Protein AF-A0A6G0QMQ8-F1 (afdb_monomer_lite)

Radius of gyration: 20.34 Å; chains: 1; bounding box: 42×24×55 Å

Sequence (81 aa):
MYELGKPESEITEEDWKAYFLAARRPEVQDHARLAQAMRSLSMNTTLPDAESRVMKLVTDFNEILDAQDMDDFPLEEPKMA

Foldseek 3Di:
DPDQPDDPVPQDPVSVVVSVVVVVVPPVVLVVQLVVLVVPQDFDPVDDDPVVSVVVSVVSNVVSCVVSVVVPPPPPPPPDD

Secondary structure (DSSP, 8-state):
--TTSS-GGG--HHHHHHHHHHHHHHHHHHHHHHHHHHTT----TTSSSHHHHHHHHHHHHHHHHHHTTGGG---------

Structure (mmCIF, N/CA/C/O backbone):
data_AF-A0A6G0QMQ8-F1
#
_entry.id   AF-A0A6G0QMQ8-F1
#
loop_
_atom_site.group_PDB
_atom_site.id
_atom_site.type_symbol
_atom_site.label_atom_id
_atom_site.label_alt_id
_atom_site.label_comp_id
_atom_site.label_asym_id
_atom_site.label_entity_id
_atom_site.label_seq_id
_atom_si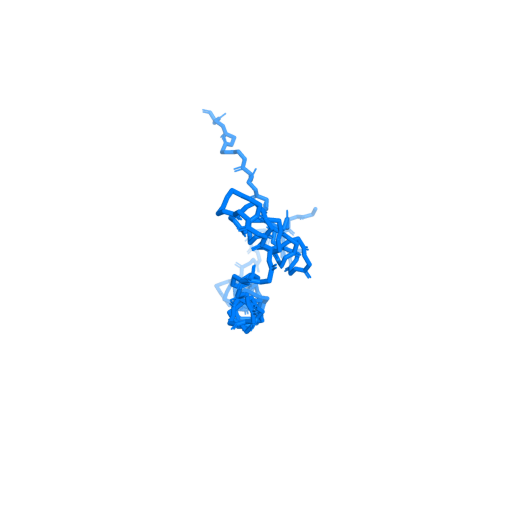te.pdbx_PDB_ins_code
_atom_site.Cartn_x
_atom_site.Cartn_y
_atom_site.Cartn_z
_atom_site.occupancy
_atom_site.B_iso_or_equiv
_atom_site.auth_seq_id
_atom_site.auth_comp_id
_atom_site.auth_asym_id
_atom_site.auth_atom_id
_atom_site.pdbx_PDB_model_num
ATOM 1 N N . MET A 1 1 ? 23.595 -0.100 -13.247 1.00 39.41 1 MET A N 1
ATOM 2 C CA . MET A 1 1 ? 23.519 -0.103 -14.723 1.00 39.41 1 MET A CA 1
ATOM 3 C C . MET A 1 1 ? 22.455 0.906 -15.099 1.00 39.41 1 MET A C 1
ATOM 5 O O . MET A 1 1 ? 21.425 0.893 -14.443 1.00 39.41 1 MET A O 1
ATOM 9 N N . TYR A 1 2 ? 22.707 1.783 -16.071 1.00 45.56 2 TYR A N 1
ATOM 10 C CA . TYR A 1 2 ? 21.682 2.710 -16.561 1.00 45.56 2 TYR A CA 1
ATOM 11 C C . TYR A 1 2 ? 20.517 1.937 -17.198 1.00 45.56 2 TYR A C 1
ATOM 13 O O . TYR A 1 2 ? 20.727 0.896 -17.825 1.00 45.56 2 TYR A O 1
ATOM 21 N N . GLU A 1 3 ? 19.305 2.448 -16.993 1.00 66.44 3 GLU A N 1
ATOM 22 C CA . GLU A 1 3 ? 18.044 1.690 -16.904 1.00 66.44 3 GLU A CA 1
ATOM 23 C C . GLU A 1 3 ? 17.547 1.017 -18.199 1.00 66.44 3 GLU A C 1
ATOM 25 O O . GLU A 1 3 ? 16.584 0.258 -18.174 1.00 66.44 3 GLU A O 1
ATOM 30 N N . LEU A 1 4 ? 18.237 1.208 -19.326 1.00 70.50 4 LEU A N 1
ATOM 31 C CA . LEU A 1 4 ? 17.895 0.605 -20.622 1.00 70.50 4 LEU A CA 1
ATOM 32 C C . LEU A 1 4 ? 18.943 -0.387 -21.155 1.00 70.50 4 LEU A C 1
ATOM 34 O O . LEU A 1 4 ? 18.713 -1.023 -22.182 1.00 70.50 4 LEU A O 1
ATOM 38 N N . GLY A 1 5 ? 20.098 -0.532 -20.491 1.00 76.25 5 GLY A N 1
ATOM 39 C CA . GLY A 1 5 ? 21.150 -1.479 -20.898 1.00 76.25 5 GLY A CA 1
ATOM 40 C C . GLY A 1 5 ? 21.786 -1.204 -22.272 1.00 76.25 5 GLY A C 1
ATOM 41 O O . GLY A 1 5 ? 22.489 -2.067 -22.796 1.00 76.25 5 GLY A O 1
ATOM 42 N N . LYS A 1 6 ? 21.550 -0.019 -22.848 1.00 79.06 6 LYS A N 1
ATOM 43 C CA . LYS A 1 6 ? 22.061 0.441 -24.149 1.00 79.06 6 LYS A CA 1
ATOM 44 C C . LYS A 1 6 ? 22.881 1.728 -23.986 1.00 79.06 6 LYS A C 1
ATOM 46 O O . LYS A 1 6 ? 22.600 2.499 -23.063 1.00 79.06 6 LYS A O 1
ATOM 51 N N . PRO A 1 7 ? 23.879 1.982 -24.850 1.00 80.44 7 PRO A N 1
ATOM 52 C CA . PRO A 1 7 ? 24.577 3.263 -24.872 1.00 80.44 7 PRO A CA 1
ATOM 53 C C . PRO A 1 7 ? 23.630 4.378 -25.334 1.00 80.44 7 PRO A C 1
ATOM 55 O O . PRO A 1 7 ? 22.789 4.157 -26.201 1.00 80.44 7 PRO A O 1
ATOM 58 N N . GLU A 1 8 ? 23.784 5.582 -24.777 1.00 74.56 8 GLU A N 1
ATOM 59 C CA . GLU A 1 8 ? 22.901 6.736 -25.032 1.00 74.56 8 GLU A CA 1
ATOM 60 C C . GLU A 1 8 ? 22.713 7.052 -26.523 1.00 74.56 8 GLU A C 1
ATOM 62 O O . GLU A 1 8 ? 21.621 7.417 -26.949 1.00 74.56 8 GLU A O 1
ATOM 67 N N . SER A 1 9 ? 23.754 6.831 -27.328 1.00 82.88 9 SER A N 1
ATOM 68 C CA . SER A 1 9 ? 23.755 7.056 -28.774 1.00 82.88 9 SER A CA 1
ATOM 69 C C . SER A 1 9 ? 22.858 6.095 -29.557 1.00 82.88 9 SER A C 1
ATOM 71 O O . SER A 1 9 ? 22.574 6.343 -30.725 1.00 82.88 9 SER A O 1
ATOM 73 N N . GLU A 1 10 ? 22.449 4.985 -28.943 1.00 83.44 10 GLU A N 1
ATOM 74 C CA . GLU A 1 10 ? 21.626 3.934 -29.548 1.00 83.44 10 GLU A CA 1
ATOM 75 C C . GLU A 1 10 ? 20.209 3.882 -28.958 1.00 83.44 10 GLU A C 1
ATOM 77 O O . GLU A 1 10 ? 19.397 3.062 -29.390 1.00 83.44 10 GLU A O 1
ATOM 82 N N . ILE A 1 11 ? 19.894 4.737 -27.977 1.00 85.56 11 ILE A N 1
ATOM 83 C CA . ILE A 1 11 ? 18.554 4.808 -27.389 1.00 85.56 11 ILE A CA 1
ATOM 84 C C . ILE A 1 11 ? 17.648 5.612 -28.318 1.00 85.56 11 ILE A C 1
ATOM 86 O O . ILE A 1 11 ? 17.872 6.795 -28.576 1.00 85.56 11 ILE A O 1
ATOM 90 N N . THR A 1 12 ? 16.591 4.969 -28.800 1.00 88.50 12 THR A N 1
ATOM 91 C CA . THR A 1 12 ? 15.582 5.611 -29.642 1.00 88.50 12 THR A CA 1
ATOM 92 C C . THR A 1 12 ? 14.399 6.122 -28.817 1.00 88.50 12 THR A C 1
ATOM 94 O O . THR A 1 12 ? 14.191 5.729 -27.669 1.00 88.50 12 THR A O 1
ATOM 97 N N . GLU A 1 13 ? 13.567 6.982 -29.408 1.00 86.44 13 GLU A N 1
ATOM 98 C CA . GLU A 1 13 ? 12.305 7.412 -28.785 1.00 86.44 13 GLU A CA 1
ATOM 99 C C . GLU A 1 13 ? 11.378 6.220 -28.477 1.00 86.44 13 GLU A C 1
ATOM 101 O O . GLU A 1 13 ? 10.680 6.217 -27.465 1.00 86.44 13 GLU A O 1
ATOM 106 N N . GLU A 1 14 ? 11.399 5.180 -29.315 1.00 88.12 14 GLU A N 1
ATOM 107 C CA . GLU A 1 14 ? 10.616 3.959 -29.096 1.00 88.12 14 GLU A CA 1
ATOM 108 C C . GLU A 1 14 ? 11.119 3.153 -27.891 1.00 88.12 14 GLU A C 1
ATOM 110 O O . GLU A 1 14 ? 10.306 2.605 -27.146 1.00 88.12 14 GLU A O 1
ATOM 115 N N . ASP A 1 15 ? 12.432 3.142 -27.633 1.00 85.94 15 ASP A N 1
ATOM 116 C CA . ASP A 1 15 ? 12.995 2.530 -26.424 1.00 85.94 15 ASP A CA 1
ATOM 117 C C . ASP A 1 15 ? 12.523 3.267 -25.160 1.00 85.94 15 ASP A C 1
ATOM 119 O O . ASP A 1 15 ? 12.112 2.629 -24.190 1.00 85.94 15 ASP A O 1
ATOM 123 N N . TRP A 1 16 ? 12.488 4.604 -25.191 1.00 84.25 16 TRP A N 1
ATOM 124 C CA . TRP A 1 16 ? 11.938 5.408 -24.096 1.00 84.25 16 TRP A CA 1
ATOM 125 C C . TRP A 1 16 ? 10.442 5.168 -23.890 1.00 84.25 16 TRP A C 1
ATOM 127 O O . TRP A 1 16 ? 9.997 4.969 -22.760 1.00 84.25 16 TRP A O 1
ATOM 137 N N . LYS A 1 17 ? 9.651 5.133 -24.968 1.00 84.12 17 LYS A N 1
ATOM 138 C CA . LYS A 1 17 ? 8.215 4.817 -24.889 1.00 84.12 17 LYS A CA 1
ATOM 139 C C . LYS A 1 17 ? 7.979 3.442 -24.277 1.00 84.12 17 LYS A C 1
ATOM 141 O O . LYS A 1 17 ? 7.113 3.312 -23.416 1.00 84.12 17 LYS A O 1
ATOM 146 N N . ALA A 1 18 ? 8.738 2.432 -24.698 1.00 84.56 18 ALA A N 1
ATOM 147 C CA . ALA A 1 18 ? 8.639 1.083 -24.155 1.00 84.56 18 ALA A CA 1
ATOM 148 C C . ALA A 1 18 ? 9.019 1.043 -22.669 1.00 84.56 18 ALA A C 1
ATOM 150 O O . ALA A 1 18 ? 8.307 0.418 -21.883 1.00 84.56 18 ALA A O 1
ATOM 151 N N . TYR A 1 19 ? 10.080 1.756 -22.281 1.00 81.12 19 TYR A N 1
ATOM 152 C CA . TYR A 1 19 ? 10.522 1.886 -20.896 1.00 81.12 19 TYR A CA 1
ATOM 153 C C . TYR A 1 19 ? 9.444 2.501 -19.999 1.00 81.12 19 TYR A C 1
ATOM 155 O O . TYR A 1 19 ? 8.988 1.862 -19.052 1.00 81.12 19 TYR A O 1
ATOM 163 N N . PHE A 1 20 ? 8.948 3.692 -20.349 1.00 76.31 20 PHE A N 1
ATOM 164 C CA . PHE A 1 20 ? 7.897 4.362 -19.581 1.00 76.31 20 PHE A CA 1
ATOM 165 C C . PHE A 1 20 ? 6.587 3.567 -19.569 1.00 76.31 20 PHE A C 1
ATOM 167 O O . PHE A 1 20 ? 5.877 3.545 -18.568 1.00 76.31 20 PHE A O 1
ATOM 174 N N . LEU A 1 21 ? 6.250 2.874 -20.660 1.00 77.25 21 LEU A N 1
ATOM 175 C CA . LEU A 1 21 ? 5.052 2.036 -20.713 1.00 77.25 21 LEU A CA 1
ATOM 176 C C . LEU A 1 21 ? 5.177 0.782 -19.835 1.00 77.25 21 LEU A C 1
ATOM 178 O O . LEU A 1 21 ? 4.181 0.361 -19.243 1.00 77.25 21 LEU A O 1
ATOM 182 N N . ALA A 1 22 ? 6.370 0.188 -19.753 1.00 71.31 22 ALA A N 1
ATOM 183 C CA . ALA A 1 22 ? 6.661 -0.921 -18.850 1.00 71.31 22 ALA A CA 1
ATOM 184 C C . ALA A 1 22 ? 6.618 -0.464 -17.384 1.00 71.31 22 ALA A C 1
ATOM 186 O O . ALA A 1 22 ? 5.978 -1.127 -16.569 1.00 71.31 22 ALA A O 1
ATOM 187 N N . ALA A 1 23 ? 7.190 0.706 -17.088 1.00 67.00 23 ALA A N 1
ATOM 188 C CA . ALA A 1 23 ? 7.167 1.338 -15.769 1.00 67.00 23 ALA A CA 1
ATOM 189 C C . ALA A 1 23 ? 5.766 1.793 -15.321 1.00 67.00 23 ALA A C 1
ATOM 191 O O . ALA A 1 23 ? 5.533 1.954 -14.135 1.00 67.00 23 ALA A O 1
ATOM 192 N N . ARG A 1 24 ? 4.803 1.947 -16.240 1.00 63.84 24 ARG A N 1
ATOM 193 C CA . ARG A 1 24 ? 3.411 2.325 -15.917 1.00 63.84 24 ARG A CA 1
ATOM 194 C C . ARG A 1 24 ? 2.540 1.156 -15.433 1.00 63.84 24 ARG A C 1
ATOM 196 O O . ARG A 1 24 ? 1.414 1.364 -14.984 1.00 63.84 24 ARG A O 1
ATOM 203 N N . ARG A 1 25 ? 2.987 -0.094 -15.606 1.00 56.50 25 ARG A N 1
ATOM 204 C CA . ARG A 1 25 ? 2.206 -1.294 -15.237 1.00 56.50 25 ARG A CA 1
ATOM 205 C C . ARG A 1 25 ? 2.142 -1.607 -13.726 1.00 56.50 25 ARG A C 1
ATOM 207 O O . ARG A 1 25 ? 1.105 -2.145 -13.347 1.00 56.50 25 ARG A O 1
ATOM 214 N N . PRO A 1 26 ? 3.139 -1.277 -12.882 1.00 56.22 26 PRO A N 1
ATOM 215 C CA . PRO A 1 26 ? 3.047 -1.411 -11.424 1.00 56.22 26 PRO A CA 1
ATOM 216 C C . PRO A 1 26 ? 2.039 -0.421 -10.804 1.00 56.22 26 PRO A C 1
ATOM 218 O O . PRO A 1 26 ? 1.039 -0.836 -10.227 1.00 56.22 26 PRO A O 1
ATOM 221 N N . GLU A 1 27 ? 2.180 0.883 -11.076 1.00 55.12 27 GLU A N 1
ATOM 222 C CA . GLU A 1 27 ? 1.462 1.958 -10.357 1.00 55.12 27 GLU A CA 1
ATOM 223 C C . GLU A 1 27 ? -0.076 1.842 -10.396 1.00 55.12 27 GLU A C 1
ATOM 225 O O . GLU A 1 27 ? -0.765 2.003 -9.389 1.00 55.12 27 GLU A O 1
ATOM 230 N N . VAL A 1 28 ? -0.661 1.528 -11.558 1.00 54.03 28 VAL A N 1
ATOM 231 C CA . VAL A 1 28 ? -2.130 1.464 -11.700 1.00 54.03 28 VAL A CA 1
ATOM 232 C C . VAL A 1 28 ? -2.719 0.234 -11.001 1.00 54.03 28 VAL A C 1
ATOM 234 O O . VAL A 1 28 ? -3.855 0.275 -10.518 1.00 54.03 28 VAL A O 1
ATOM 237 N N . GLN A 1 29 ? -1.968 -0.868 -10.951 1.00 57.31 29 GLN A N 1
ATOM 238 C CA . GLN A 1 29 ? -2.426 -2.105 -10.326 1.00 57.31 29 GLN A CA 1
ATOM 239 C C . GLN A 1 29 ? -2.342 -2.017 -8.793 1.00 57.31 29 GLN A C 1
ATOM 241 O O . GLN A 1 29 ? -3.207 -2.575 -8.109 1.00 57.31 29 GLN A O 1
ATOM 246 N N . ASP A 1 30 ? -1.396 -1.236 -8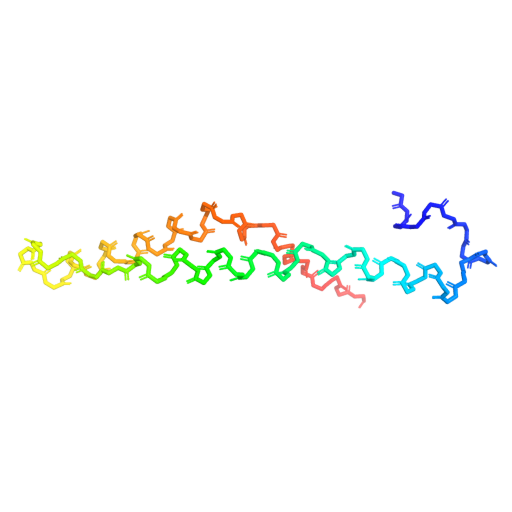.273 1.00 64.94 30 ASP A N 1
ATOM 247 C CA . ASP A 1 30 ? -1.186 -1.028 -6.838 1.00 64.94 30 ASP A CA 1
ATOM 248 C C . ASP A 1 30 ? -2.215 -0.062 -6.236 1.00 64.94 30 ASP A C 1
ATOM 250 O O . ASP A 1 30 ? -2.828 -0.361 -5.207 1.00 64.94 30 A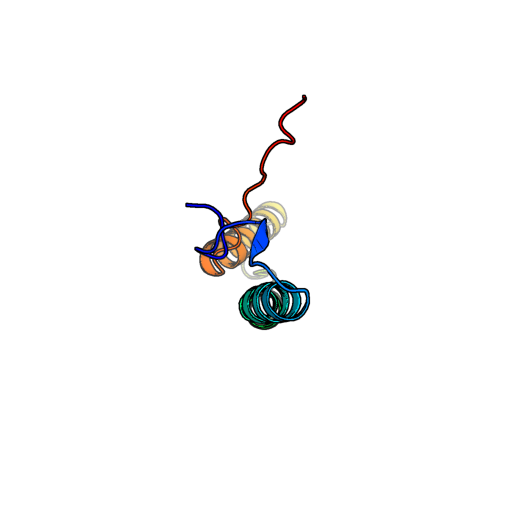SP A O 1
ATOM 254 N N . HIS A 1 31 ? -2.565 1.024 -6.935 1.00 69.31 31 HIS A N 1
ATOM 255 C CA . HIS A 1 31 ? -3.610 1.94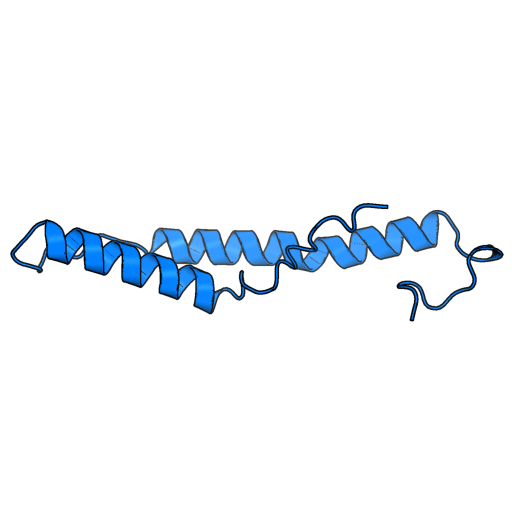2 -6.462 1.00 69.31 31 HIS A CA 1
ATOM 256 C C . HIS A 1 31 ? -5.002 1.299 -6.379 1.00 69.31 31 HIS A C 1
ATOM 258 O O . HIS A 1 31 ? -5.780 1.614 -5.476 1.00 69.31 31 HIS A O 1
ATOM 264 N N . ALA A 1 32 ? -5.338 0.383 -7.294 1.00 77.00 32 ALA A N 1
ATOM 265 C CA . ALA A 1 32 ? -6.616 -0.329 -7.248 1.00 77.00 32 ALA A CA 1
ATOM 266 C C . ALA A 1 32 ? -6.704 -1.279 -6.040 1.00 77.00 32 ALA A C 1
ATOM 268 O O . ALA A 1 32 ? -7.766 -1.395 -5.420 1.00 77.00 32 ALA A O 1
ATOM 269 N N . ARG A 1 33 ? -5.592 -1.934 -5.688 1.00 77.38 33 ARG A N 1
ATOM 270 C CA . ARG A 1 33 ? -5.496 -2.816 -4.517 1.00 77.38 33 ARG A CA 1
ATOM 271 C C . ARG A 1 33 ? -5.557 -2.026 -3.216 1.00 77.38 33 ARG A C 1
ATOM 273 O O . ARG A 1 33 ? -6.379 -2.355 -2.362 1.00 77.38 33 ARG A O 1
ATOM 280 N N . LEU A 1 34 ? -4.810 -0.926 -3.128 1.00 81.25 34 LEU A N 1
ATOM 281 C CA . LEU A 1 34 ? -4.882 0.002 -2.003 1.00 81.25 34 LEU A CA 1
ATOM 282 C C . LEU A 1 34 ? -6.302 0.547 -1.815 1.00 81.25 34 LEU A C 1
ATOM 284 O O . LEU A 1 34 ? -6.841 0.506 -0.713 1.00 81.25 34 LEU A O 1
ATOM 288 N N . ALA A 1 35 ? -6.952 0.997 -2.892 1.00 84.06 35 ALA A N 1
ATOM 289 C CA . ALA A 1 35 ? -8.325 1.490 -2.828 1.00 84.06 35 ALA A CA 1
ATOM 290 C C . ALA A 1 35 ? -9.309 0.415 -2.338 1.00 84.06 35 ALA A C 1
ATOM 292 O O . ALA A 1 35 ? -10.245 0.724 -1.601 1.00 84.06 35 ALA A O 1
ATOM 293 N N . GLN A 1 36 ? -9.112 -0.847 -2.727 1.00 86.19 36 GLN A N 1
ATOM 294 C CA . GLN A 1 36 ? -9.938 -1.955 -2.257 1.00 86.19 36 GLN A CA 1
ATOM 295 C C . GLN A 1 36 ? -9.690 -2.271 -0.774 1.00 86.19 36 GLN A C 1
ATOM 297 O O . GLN A 1 36 ? -10.655 -2.498 -0.045 1.00 86.19 36 GLN A O 1
ATOM 302 N N . ALA A 1 37 ? -8.436 -2.250 -0.317 1.00 85.56 37 ALA A N 1
ATOM 303 C CA . ALA A 1 37 ? -8.090 -2.458 1.088 1.00 85.56 37 ALA A CA 1
ATOM 304 C C . ALA A 1 37 ? -8.626 -1.316 1.971 1.00 85.56 37 ALA A C 1
ATOM 306 O O . ALA A 1 37 ? -9.294 -1.569 2.973 1.00 85.56 37 ALA A O 1
ATOM 307 N N . MET A 1 38 ? -8.475 -0.063 1.535 1.00 87.56 38 MET A N 1
ATOM 308 C CA . M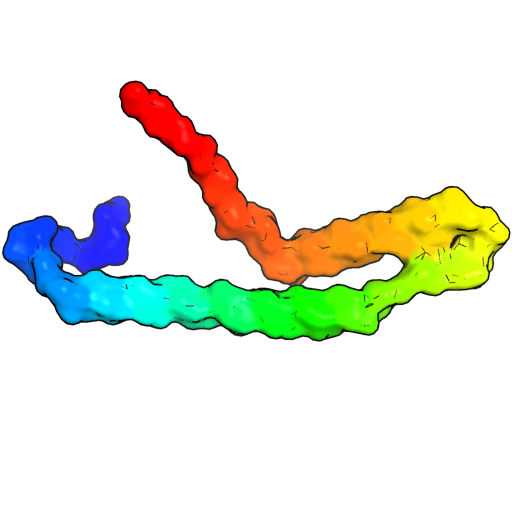ET A 1 38 ? -9.000 1.121 2.229 1.00 87.56 38 MET A CA 1
ATOM 309 C C . MET A 1 38 ? -10.527 1.117 2.366 1.00 87.56 38 MET A C 1
ATOM 311 O O . MET A 1 38 ? -11.051 1.618 3.355 1.00 87.56 38 MET A O 1
ATOM 315 N N . ARG A 1 39 ? -11.272 0.507 1.432 1.00 90.25 39 ARG A N 1
ATOM 316 C CA . ARG A 1 39 ? -12.735 0.336 1.568 1.00 90.25 39 ARG A CA 1
ATOM 317 C C . ARG A 1 39 ? -13.136 -0.578 2.725 1.00 90.25 39 ARG A C 1
ATOM 319 O O . ARG A 1 39 ? -14.282 -0.513 3.160 1.00 90.25 39 ARG A O 1
ATOM 326 N N . SER A 1 40 ? -12.235 -1.447 3.181 1.00 86.50 40 SER A N 1
ATOM 327 C CA . SER A 1 40 ? -12.479 -2.337 4.319 1.00 86.50 40 SER A CA 1
ATOM 328 C C . SER A 1 40 ? -12.154 -1.689 5.669 1.00 86.50 40 SER A C 1
ATOM 330 O O . SER A 1 40 ? -12.624 -2.171 6.702 1.00 86.50 40 SER A O 1
ATOM 332 N N . LEU A 1 41 ? -11.409 -0.575 5.666 1.00 91.44 41 LEU A N 1
ATOM 333 C CA . LEU A 1 41 ? -11.081 0.176 6.870 1.00 91.44 41 LEU A CA 1
ATOM 334 C C . LEU A 1 41 ? -12.357 0.761 7.483 1.00 91.44 41 LEU A C 1
ATOM 336 O O . LEU A 1 41 ? -13.100 1.508 6.845 1.00 91.44 41 LEU A O 1
ATOM 340 N N . SER A 1 42 ? -12.615 0.424 8.743 1.00 93.00 42 SER A N 1
ATOM 341 C CA . SER A 1 42 ? -13.789 0.899 9.467 1.00 93.00 42 SER A CA 1
ATOM 342 C C . SER A 1 42 ? -13.487 1.070 10.950 1.00 93.00 42 SER A C 1
ATOM 344 O O . SER A 1 42 ? -12.644 0.382 11.521 1.00 93.00 42 SER A O 1
ATOM 346 N N . MET A 1 43 ? -14.168 2.022 11.587 1.00 92.31 43 MET A N 1
ATOM 347 C CA . MET A 1 43 ? -13.965 2.296 13.006 1.00 92.31 43 MET A CA 1
ATOM 348 C C . MET A 1 43 ? -14.573 1.182 13.859 1.00 92.31 43 MET A C 1
ATOM 350 O O . MET A 1 43 ? -15.773 0.915 13.784 1.00 92.31 43 MET A O 1
ATOM 354 N N . ASN A 1 44 ? -13.764 0.581 14.732 1.00 91.50 44 ASN A N 1
ATOM 355 C CA . ASN A 1 44 ? -14.241 -0.431 15.664 1.00 91.50 44 ASN A CA 1
ATOM 356 C C . ASN A 1 44 ? -15.061 0.201 16.802 1.00 91.50 44 ASN A C 1
ATOM 358 O O . ASN A 1 44 ? -14.520 0.626 17.820 1.00 91.50 44 ASN A O 1
ATOM 362 N N . THR A 1 45 ? -16.384 0.220 16.662 1.00 91.56 45 THR A N 1
ATOM 363 C CA . THR A 1 45 ? -17.303 0.810 17.650 1.00 91.56 45 THR A CA 1
ATOM 364 C C . THR A 1 45 ? -17.482 -0.014 18.927 1.00 91.56 45 THR A C 1
ATOM 366 O O . THR A 1 45 ? -18.102 0.476 19.870 1.00 91.56 45 THR A O 1
ATOM 369 N N . THR A 1 46 ? -16.928 -1.231 18.994 1.00 93.69 46 THR A N 1
ATOM 370 C CA . THR A 1 46 ? -16.997 -2.079 20.197 1.00 93.69 46 THR A CA 1
ATOM 371 C C . THR A 1 46 ? -16.058 -1.610 21.310 1.00 93.69 46 THR A C 1
ATOM 373 O O . THR A 1 46 ? -16.287 -1.934 22.474 1.00 93.69 46 THR A O 1
ATOM 376 N N . LEU A 1 47 ? -15.032 -0.815 20.977 1.00 91.00 47 LEU A N 1
ATOM 377 C CA . LEU A 1 47 ? -14.143 -0.208 21.967 1.00 91.00 47 LEU A CA 1
ATOM 378 C C . LEU A 1 47 ? -14.909 0.831 22.803 1.00 91.00 47 LEU A C 1
ATOM 380 O O . LEU A 1 47 ? -15.768 1.528 22.261 1.00 91.00 47 LEU A O 1
ATOM 384 N N . PRO A 1 48 ? -14.648 0.943 24.112 1.00 86.94 48 PRO A N 1
ATOM 385 C CA . PRO A 1 48 ? -15.488 1.728 25.015 1.00 86.94 48 PRO A CA 1
ATOM 386 C C . PRO A 1 48 ? -15.316 3.244 24.843 1.00 86.94 48 PRO A C 1
ATOM 388 O O . PRO A 1 48 ? -16.305 3.976 24.874 1.00 86.94 48 PRO A O 1
ATOM 391 N N . ASP A 1 49 ? -14.091 3.715 24.619 1.00 94.50 49 ASP A N 1
ATOM 392 C CA . ASP A 1 49 ? -13.739 5.132 24.546 1.00 94.50 49 ASP A CA 1
ATOM 393 C C . ASP A 1 49 ? -13.347 5.580 23.130 1.00 94.50 49 ASP A C 1
ATOM 395 O O . ASP A 1 49 ? -12.901 4.799 22.289 1.00 94.50 49 ASP A O 1
ATOM 399 N N . ALA A 1 50 ? -13.547 6.870 22.852 1.00 89.56 50 ALA A N 1
ATOM 400 C CA . ALA A 1 50 ? -13.287 7.450 21.536 1.00 89.56 50 ALA A CA 1
ATOM 401 C C . ALA A 1 50 ? -11.795 7.459 21.174 1.00 89.56 50 ALA A C 1
ATOM 403 O O . ALA A 1 50 ? -11.457 7.286 20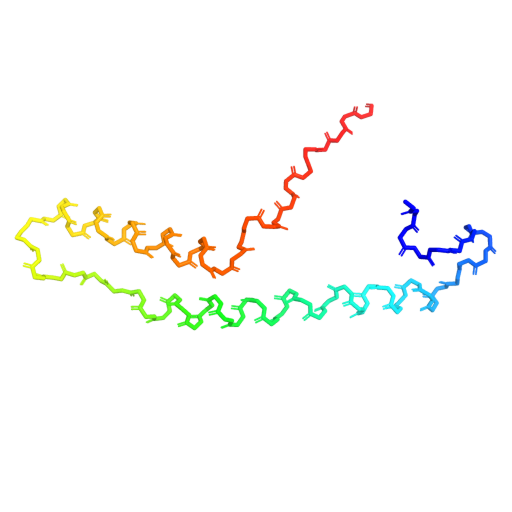.006 1.00 89.56 50 ALA A O 1
ATOM 404 N N . GLU A 1 51 ? -10.918 7.625 22.162 1.00 92.19 51 GLU A N 1
ATOM 405 C CA . GLU A 1 51 ? -9.470 7.657 21.962 1.00 92.19 51 GLU A CA 1
ATOM 406 C C . GLU A 1 51 ? -8.958 6.303 21.459 1.00 92.19 51 GLU A C 1
ATOM 408 O O . GLU A 1 51 ? -8.340 6.238 20.399 1.00 92.19 51 GLU A O 1
ATOM 413 N N . SER A 1 52 ? -9.333 5.207 22.117 1.00 94.06 52 SER A N 1
ATOM 414 C CA . SER A 1 52 ? -8.993 3.843 21.705 1.00 94.06 52 SER A CA 1
ATOM 415 C C . SER A 1 52 ? -9.568 3.493 20.335 1.00 94.06 52 SER A C 1
ATOM 417 O O . SER A 1 52 ? -8.906 2.823 19.543 1.00 94.06 52 SER A O 1
ATOM 419 N N . ARG A 1 53 ? -10.784 3.962 20.013 1.00 93.75 53 ARG A N 1
ATOM 420 C CA . ARG A 1 53 ? -11.389 3.780 18.678 1.00 93.75 53 ARG A CA 1
ATOM 421 C C . ARG A 1 53 ? -10.562 4.443 17.584 1.00 93.75 53 ARG A C 1
ATOM 423 O O . ARG A 1 53 ? -10.320 3.823 16.552 1.00 93.75 53 ARG A O 1
ATOM 430 N N . VAL A 1 54 ? -10.144 5.688 17.812 1.00 92.50 54 VAL A N 1
ATOM 431 C CA . VAL A 1 54 ? -9.324 6.450 16.863 1.00 92.50 54 VAL A CA 1
ATOM 432 C C . VAL A 1 54 ? -7.929 5.846 16.761 1.00 92.50 54 VAL A C 1
ATOM 434 O O . VAL A 1 54 ? -7.448 5.640 15.653 1.00 92.50 54 VAL A O 1
ATOM 437 N N . MET A 1 55 ? -7.307 5.492 17.886 1.00 93.12 55 MET A N 1
ATOM 438 C CA . MET A 1 55 ? -5.981 4.878 17.900 1.00 93.12 55 MET A CA 1
ATOM 439 C C . MET A 1 55 ? -5.979 3.550 17.141 1.00 93.12 55 MET A C 1
ATOM 441 O O . MET A 1 55 ? -5.125 3.343 16.286 1.00 93.12 55 MET A O 1
ATOM 445 N N . LYS A 1 56 ? -6.991 2.701 17.361 1.00 93.56 56 LYS A N 1
ATOM 446 C CA . LYS A 1 56 ? -7.157 1.449 16.618 1.00 93.56 56 LYS A CA 1
ATOM 447 C C . LYS A 1 56 ? -7.359 1.688 15.121 1.00 93.56 56 LYS A C 1
ATOM 449 O O . LYS A 1 56 ? -6.716 1.027 14.318 1.00 93.56 56 LYS A O 1
ATOM 454 N N . LEU A 1 57 ? -8.199 2.656 14.749 1.00 93.31 57 LEU A N 1
ATOM 455 C CA . LEU A 1 57 ? -8.437 3.007 13.347 1.00 93.31 57 LEU A CA 1
ATOM 456 C C . LEU A 1 57 ? -7.158 3.492 12.644 1.00 93.31 57 LEU A C 1
ATOM 458 O O . LEU A 1 57 ? -6.923 3.142 11.492 1.00 93.31 57 LEU A O 1
ATOM 462 N N . VAL A 1 58 ? -6.331 4.281 13.334 1.00 91.88 58 VAL A N 1
ATOM 463 C CA . VAL A 1 58 ? -5.038 4.751 12.816 1.00 91.88 58 VAL A CA 1
ATOM 464 C C . VAL A 1 58 ? -4.043 3.598 12.690 1.00 91.88 58 VAL A C 1
ATOM 466 O O . VAL A 1 58 ? -3.332 3.526 11.693 1.00 91.88 58 VAL A O 1
ATOM 469 N N . THR A 1 59 ? -3.993 2.679 13.656 1.00 92.94 59 THR A N 1
ATOM 470 C CA . THR A 1 59 ? -3.157 1.474 13.552 1.00 92.94 59 THR A CA 1
ATOM 471 C C . THR A 1 59 ? -3.563 0.623 12.350 1.00 92.94 59 THR A C 1
ATOM 473 O O . THR A 1 59 ? -2.717 0.340 11.509 1.00 92.94 59 THR A O 1
ATOM 476 N N . ASP A 1 60 ? -4.852 0.307 12.211 1.00 91.56 60 ASP A N 1
ATOM 477 C CA . ASP A 1 60 ? -5.364 -0.520 11.112 1.00 91.56 60 ASP A CA 1
ATOM 478 C C . ASP A 1 60 ? -5.128 0.149 9.739 1.00 91.56 60 ASP A C 1
ATOM 480 O O . ASP A 1 60 ? -4.870 -0.524 8.744 1.00 91.56 60 ASP A O 1
ATOM 484 N N . PHE A 1 61 ? -5.171 1.486 9.672 1.00 89.38 61 PHE A N 1
ATOM 485 C CA . PHE A 1 61 ? -4.814 2.248 8.471 1.00 89.38 61 PHE A CA 1
ATOM 486 C C . PHE A 1 61 ? -3.338 2.080 8.082 1.00 89.38 61 PHE A C 1
ATOM 488 O O . PHE A 1 61 ? -3.054 1.839 6.911 1.00 89.38 61 PHE A O 1
ATOM 495 N N . ASN A 1 62 ? -2.411 2.194 9.040 1.00 86.38 62 ASN A N 1
ATOM 496 C CA . ASN A 1 62 ? -0.979 2.033 8.763 1.00 86.38 62 ASN A CA 1
ATOM 497 C C . ASN A 1 62 ? -0.650 0.589 8.367 1.00 86.38 62 ASN A C 1
ATOM 499 O O . ASN A 1 62 ? 0.049 0.384 7.387 1.00 86.38 62 ASN A O 1
ATOM 503 N N . GLU A 1 63 ? -1.252 -0.409 9.020 1.00 88.62 63 GLU A N 1
ATOM 504 C CA . GLU A 1 63 ? -1.081 -1.817 8.632 1.00 88.62 63 GLU A CA 1
ATOM 505 C C . GLU A 1 63 ? -1.531 -2.086 7.184 1.00 88.62 63 GLU A C 1
ATOM 507 O O . GLU A 1 63 ? -0.907 -2.876 6.477 1.00 88.62 63 GLU A O 1
ATOM 512 N N . ILE A 1 64 ? -2.599 -1.423 6.714 1.00 87.12 64 ILE A N 1
ATOM 513 C CA . ILE A 1 64 ? -3.028 -1.507 5.310 1.00 87.12 64 ILE A CA 1
ATOM 514 C C . ILE A 1 64 ? -1.991 -0.873 4.376 1.00 87.12 64 ILE A C 1
ATOM 516 O O . ILE A 1 64 ? -1.766 -1.409 3.294 1.00 87.12 64 ILE A O 1
ATOM 520 N N . LEU A 1 65 ? -1.381 0.252 4.755 1.00 81.62 65 LEU A N 1
ATOM 521 C CA . LEU A 1 65 ? -0.341 0.893 3.946 1.00 81.62 65 LEU A CA 1
ATOM 522 C C . LEU A 1 65 ? 0.913 0.019 3.844 1.00 81.62 65 LEU A C 1
ATOM 524 O O . LEU A 1 65 ? 1.366 -0.242 2.728 1.00 81.62 65 LEU A O 1
ATOM 528 N N . ASP A 1 66 ? 1.391 -0.501 4.975 1.00 81.25 66 ASP A N 1
ATOM 529 C CA . ASP A 1 66 ? 2.563 -1.379 5.054 1.00 81.25 66 ASP A CA 1
ATOM 530 C C . ASP A 1 66 ? 2.332 -2.673 4.253 1.00 81.25 66 ASP A C 1
ATOM 532 O O . ASP A 1 66 ? 3.169 -3.107 3.466 1.00 81.25 66 ASP A O 1
ATOM 536 N N . ALA A 1 67 ? 1.148 -3.286 4.383 1.00 79.69 67 ALA A N 1
ATOM 537 C CA . ALA A 1 67 ? 0.813 -4.526 3.683 1.00 79.69 67 ALA A CA 1
ATOM 538 C C . ALA A 1 67 ? 0.648 -4.366 2.163 1.00 79.69 67 ALA A C 1
ATOM 540 O O . ALA A 1 67 ? 0.582 -5.372 1.453 1.00 79.69 67 ALA A O 1
ATOM 541 N N . GLN A 1 68 ? 0.487 -3.138 1.663 1.00 73.38 68 GLN A N 1
ATOM 542 C CA . GLN A 1 68 ? 0.409 -2.853 0.228 1.00 73.38 68 GLN A CA 1
ATOM 543 C C . GLN A 1 68 ? 1.743 -2.366 -0.354 1.00 73.38 68 GLN A C 1
ATOM 545 O O . GLN A 1 68 ? 1.742 -1.904 -1.491 1.00 73.38 68 GLN A O 1
ATOM 550 N N . ASP A 1 69 ? 2.852 -2.516 0.382 1.00 65.75 69 ASP A N 1
ATOM 551 C CA . ASP A 1 69 ? 4.212 -2.209 -0.086 1.00 65.75 69 ASP A CA 1
ATOM 552 C C . ASP A 1 69 ? 4.347 -0.756 -0.589 1.00 65.75 69 ASP A C 1
ATOM 554 O O . ASP A 1 69 ? 5.058 -0.448 -1.542 1.00 65.75 69 ASP A O 1
ATOM 558 N N . MET A 1 70 ? 3.647 0.176 0.072 1.00 58.62 70 MET A N 1
ATOM 559 C CA . MET A 1 70 ? 3.814 1.619 -0.158 1.00 58.62 70 MET A CA 1
ATOM 560 C C . MET A 1 70 ? 5.133 2.168 0.426 1.00 58.62 70 MET A C 1
ATOM 562 O O . MET A 1 70 ? 5.367 3.373 0.355 1.00 58.62 70 MET A O 1
ATOM 566 N N . ASP A 1 71 ? 5.989 1.306 0.981 1.00 50.22 71 ASP A N 1
ATOM 567 C CA . ASP A 1 71 ? 7.354 1.634 1.411 1.00 50.22 71 ASP A CA 1
ATOM 568 C C . ASP A 1 71 ? 8.349 1.699 0.239 1.00 50.22 71 ASP A C 1
ATOM 570 O O . ASP A 1 71 ? 9.422 2.286 0.374 1.00 50.22 71 ASP A O 1
ATOM 574 N N . ASP A 1 72 ? 7.988 1.168 -0.935 1.00 47.66 72 ASP A N 1
ATOM 575 C CA . ASP A 1 72 ? 8.840 1.172 -2.132 1.00 47.66 72 ASP A CA 1
ATOM 576 C C . ASP A 1 72 ? 8.680 2.454 -2.971 1.00 47.66 72 ASP A C 1
ATOM 578 O O . ASP A 1 72 ? 9.025 2.497 -4.151 1.00 47.66 72 ASP A O 1
ATOM 582 N N . PHE A 1 73 ? 8.163 3.534 -2.373 1.00 44.34 73 PHE A N 1
ATOM 583 C CA . PHE A 1 73 ? 8.350 4.872 -2.923 1.00 44.34 73 PHE A CA 1
ATOM 584 C C . PHE A 1 73 ? 9.739 5.336 -2.478 1.00 44.34 73 PHE A C 1
ATOM 586 O O . PHE A 1 73 ? 9.888 5.755 -1.324 1.00 44.34 73 PHE A O 1
ATOM 593 N N . PRO A 1 74 ? 10.781 5.299 -3.332 1.00 42.75 74 PRO A N 1
ATOM 594 C CA . PRO A 1 74 ? 12.003 5.980 -2.981 1.00 42.75 74 PRO A CA 1
ATOM 595 C C . PRO A 1 74 ? 11.636 7.462 -2.923 1.00 42.75 74 PRO A C 1
ATOM 597 O O . PRO A 1 74 ? 11.467 8.133 -3.942 1.00 42.75 74 PRO A O 1
ATOM 600 N N . LEU A 1 75 ? 11.508 7.992 -1.709 1.00 44.09 75 LEU A N 1
ATOM 601 C CA . LEU A 1 75 ? 11.817 9.386 -1.452 1.00 44.09 75 LEU A CA 1
ATOM 602 C C . LEU A 1 75 ? 13.310 9.530 -1.767 1.00 44.09 75 LEU A C 1
ATOM 604 O O . LEU A 1 75 ? 14.144 9.575 -0.866 1.00 44.09 75 LEU A O 1
ATOM 608 N N . GLU A 1 76 ? 13.675 9.529 -3.052 1.00 45.59 76 GLU A N 1
ATOM 609 C CA . GLU A 1 76 ? 14.961 10.073 -3.444 1.00 45.59 76 GLU A CA 1
ATOM 610 C C . GLU A 1 76 ? 14.899 11.540 -3.035 1.00 45.59 76 GLU A C 1
ATOM 612 O O . GLU A 1 76 ? 14.224 12.361 -3.664 1.00 45.59 76 GLU A O 1
ATOM 617 N N . GLU A 1 77 ? 15.562 11.860 -1.921 1.00 47.91 77 GLU A N 1
ATOM 618 C CA . GLU A 1 77 ? 15.911 13.236 -1.618 1.00 47.91 77 GLU A CA 1
ATOM 619 C C . GLU A 1 77 ? 16.531 13.819 -2.891 1.00 47.91 77 GLU A C 1
ATOM 621 O O . GLU A 1 77 ? 17.453 13.208 -3.452 1.00 47.91 77 GLU A O 1
ATOM 626 N N . PRO A 1 78 ? 16.039 14.968 -3.387 1.00 44.66 78 PRO A N 1
ATOM 627 C CA . PRO A 1 78 ? 16.641 15.587 -4.547 1.00 44.66 78 PRO A CA 1
ATOM 628 C C . PRO A 1 78 ? 18.102 15.842 -4.190 1.00 44.66 78 PRO A C 1
ATOM 630 O O . PRO A 1 78 ? 18.400 16.642 -3.302 1.00 44.66 78 PRO A O 1
ATOM 633 N N . LYS A 1 79 ? 19.019 15.132 -4.857 1.00 49.62 79 LYS A N 1
ATOM 634 C CA . LYS A 1 79 ? 20.447 15.424 -4.757 1.00 49.62 79 LYS A CA 1
ATOM 635 C C . LYS A 1 79 ? 20.613 16.867 -5.202 1.00 49.62 79 LYS A C 1
ATOM 637 O O . LYS A 1 79 ? 20.502 17.168 -6.389 1.00 49.62 79 LYS A O 1
ATOM 642 N N . MET A 1 80 ? 20.814 17.756 -4.233 1.00 47.41 80 MET A N 1
ATOM 643 C CA . MET A 1 80 ? 21.172 19.137 -4.506 1.00 47.41 80 MET A CA 1
ATOM 644 C C . MET A 1 80 ? 22.504 19.109 -5.256 1.00 47.41 80 MET A C 1
ATOM 646 O O . MET A 1 80 ? 23.518 18.677 -4.704 1.00 47.41 80 MET A O 1
ATOM 650 N N . ALA A 1 81 ? 22.442 19.473 -6.536 1.00 47.97 81 ALA A N 1
ATOM 651 C CA . ALA A 1 81 ? 23.596 19.730 -7.387 1.00 47.97 81 ALA A CA 1
ATOM 652 C C . ALA A 1 81 ? 24.222 21.087 -7.047 1.00 47.97 81 ALA A C 1
ATOM 654 O O . ALA A 1 81 ? 23.460 22.009 -6.669 1.00 47.97 81 ALA A O 1
#

pLDDT: mean 75.81, std 16.67, range [39.41, 94.5]

Organism: NCBI:txid53985